Protein AF-A0A970DP93-F1 (afdb_monomer)

Solvent-accessible surface area (backbone atoms only — not comparable to full-atom values): 4627 Å² total; per-residue (Å²): 128,82,52,75,68,54,40,50,55,55,43,61,69,41,62,87,73,50,98,68,62,62,69,62,52,51,46,61,59,46,52,60,77,66,44,48,59,46,100,82,64,80,50,40,50,68,42,61,40,70,54,53,38,8,89,83,62,43,88,86,50,52,40,66,66,60,51,37,63,73,66,52,75,87,104

Mean predicted aligned error: 4.85 Å

pLDDT: mean 87.36, std 6.54, range [57.0, 95.94]

Secondary structure (DSSP, 8-state):
---HHHHHHHHHHHHTTS---HHHHHHHHHGGG-PEEPTTSS-EES-HHHHT--TTS-TT---HHHHHHHHTTT-

Foldseek 3Di:
DPPLVNLQVVLVVCPVPDPDDSVCSSCLSRQLVPFDADPVSPATVVGNCVSQVQVVSDNVRRDVVVVCVVPPPVD

Structure (mmCIF, N/CA/C/O backbone):
data_AF-A0A970DP93-F1
#
_entry.id   AF-A0A970DP93-F1
#
loop_
_atom_site.group_PDB
_atom_site.id
_atom_site.type_symbol
_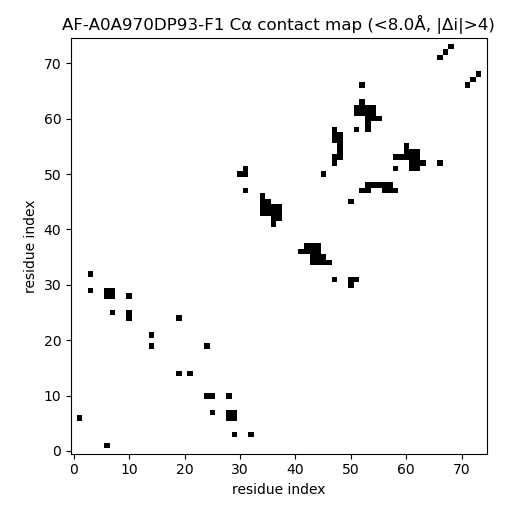atom_site.label_atom_id
_atom_site.label_alt_id
_atom_site.label_comp_id
_atom_site.label_asym_id
_atom_site.label_entity_id
_atom_site.label_seq_id
_atom_site.pdbx_PDB_ins_code
_atom_site.Cartn_x
_atom_site.Cartn_y
_atom_site.Cartn_z
_atom_site.occupancy
_atom_site.B_iso_or_equiv
_atom_site.auth_seq_id
_atom_site.auth_comp_id
_atom_site.auth_asym_id
_atom_site.auth_atom_id
_atom_site.pdbx_PDB_model_num
ATOM 1 N N . MET A 1 1 ? 8.428 -12.954 -3.922 1.00 57.00 1 MET A N 1
ATOM 2 C CA . MET A 1 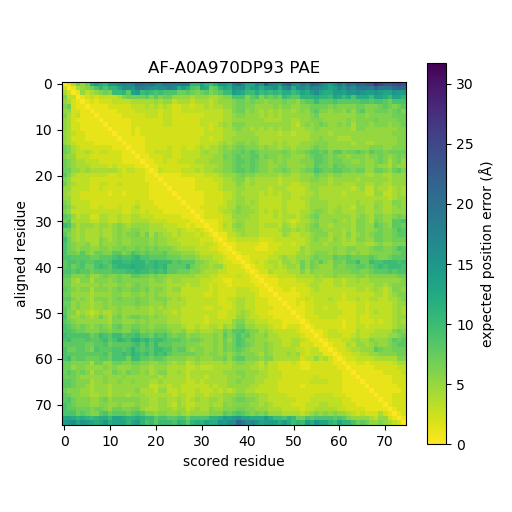1 ? 7.181 -12.236 -4.245 1.00 57.00 1 MET A CA 1
ATOM 3 C C . MET A 1 1 ? 6.078 -13.019 -3.571 1.00 57.00 1 MET A C 1
ATOM 5 O O . MET A 1 1 ? 6.010 -14.223 -3.808 1.00 57.00 1 MET A O 1
ATOM 9 N N . ALA A 1 2 ? 5.327 -12.414 -2.652 1.00 61.09 2 ALA A N 1
ATOM 10 C CA . ALA A 1 2 ? 4.106 -13.062 -2.196 1.00 61.09 2 ALA A CA 1
ATOM 11 C C . ALA A 1 2 ? 3.188 -13.199 -3.419 1.00 61.09 2 ALA A C 1
ATOM 13 O O . ALA A 1 2 ? 3.205 -12.358 -4.313 1.00 61.09 2 ALA A O 1
ATOM 14 N N . THR A 1 3 ? 2.475 -14.312 -3.536 1.00 74.69 3 THR A N 1
ATOM 15 C CA . THR A 1 3 ? 1.498 -14.438 -4.623 1.00 74.69 3 THR A CA 1
ATOM 16 C C . THR A 1 3 ? 0.329 -13.504 -4.331 1.00 74.69 3 THR A C 1
ATOM 18 O O . THR A 1 3 ? 0.012 -13.302 -3.160 1.00 74.69 3 THR A O 1
ATOM 21 N N . TRP A 1 4 ? -0.361 -12.986 -5.349 1.00 78.00 4 TRP A N 1
ATOM 22 C CA . TRP A 1 4 ? -1.550 -12.140 -5.145 1.00 78.00 4 TRP A CA 1
ATOM 23 C C . TRP A 1 4 ? -2.581 -12.795 -4.208 1.00 78.00 4 TRP A C 1
ATOM 25 O O . TRP A 1 4 ? -3.205 -12.138 -3.382 1.00 78.00 4 TRP A O 1
ATOM 35 N N . MET A 1 5 ? -2.682 -14.127 -4.250 1.00 84.50 5 MET A N 1
ATOM 36 C CA . MET A 1 5 ? -3.552 -14.899 -3.363 1.00 84.50 5 MET A CA 1
ATOM 37 C C . MET A 1 5 ? -3.165 -14.791 -1.878 1.00 84.50 5 MET A C 1
ATOM 39 O O . MET A 1 5 ? -4.023 -14.873 -1.005 1.00 84.50 5 MET A O 1
ATOM 43 N N . SER A 1 6 ? -1.881 -14.605 -1.570 1.00 88.38 6 SER A N 1
ATOM 44 C CA . SER A 1 6 ? -1.406 -14.391 -0.200 1.00 88.38 6 SER A CA 1
ATOM 45 C C . SER A 1 6 ? -1.907 -13.058 0.356 1.00 88.38 6 SER A C 1
ATOM 47 O O . SER A 1 6 ? -2.360 -13.026 1.496 1.00 88.38 6 SER A O 1
ATOM 49 N N . HIS A 1 7 ? -1.890 -11.996 -0.455 1.00 87.88 7 HIS A N 1
ATOM 50 C CA . HIS A 1 7 ? -2.411 -10.682 -0.069 1.00 87.88 7 HIS A CA 1
ATOM 51 C C . HIS A 1 7 ? -3.910 -10.742 0.234 1.00 87.88 7 HIS A C 1
ATOM 53 O O . HIS A 1 7 ? -4.335 -10.270 1.285 1.00 87.88 7 HIS A O 1
AT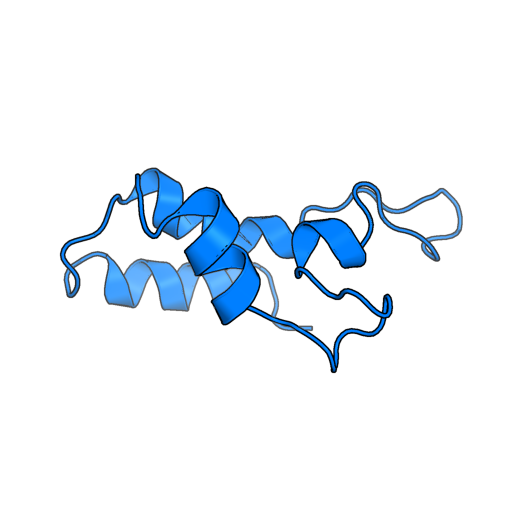OM 59 N N . PHE A 1 8 ? -4.695 -11.416 -0.614 1.00 88.81 8 PHE A N 1
ATOM 60 C CA . PHE A 1 8 ? -6.130 -11.580 -0.367 1.00 88.81 8 PHE A CA 1
ATOM 61 C C . PHE A 1 8 ? -6.436 -12.363 0.907 1.00 88.81 8 PHE A C 1
ATOM 63 O O . PHE A 1 8 ? -7.310 -11.953 1.656 1.00 88.81 8 PHE A O 1
ATOM 70 N N . ARG A 1 9 ? -5.705 -13.447 1.199 1.00 91.62 9 ARG A N 1
ATOM 71 C CA . ARG A 1 9 ? -5.921 -14.218 2.438 1.00 91.62 9 ARG A CA 1
ATOM 72 C C . ARG A 1 9 ? -5.646 -13.405 3.698 1.00 91.62 9 ARG A C 1
ATOM 74 O O . ARG A 1 9 ? -6.342 -13.573 4.692 1.00 91.62 9 ARG A O 1
ATOM 81 N N . VAL A 1 10 ? -4.613 -12.564 3.670 1.00 89.44 10 VAL A N 1
ATOM 82 C CA . VAL A 1 10 ? -4.301 -11.677 4.796 1.00 89.44 10 VAL A CA 1
ATOM 83 C C . VAL A 1 10 ? -5.377 -10.606 4.928 1.00 89.44 10 VAL A C 1
ATOM 85 O O . VAL A 1 10 ? -5.872 -10.403 6.030 1.00 89.44 10 VAL A O 1
ATOM 88 N N . ALA A 1 11 ? -5.771 -9.967 3.822 1.00 91.50 11 ALA A N 1
ATOM 89 C CA . ALA A 1 11 ? -6.818 -8.953 3.838 1.00 91.50 11 ALA A CA 1
ATOM 90 C C . ALA A 1 11 ? -8.141 -9.521 4.380 1.00 91.50 11 ALA A C 1
ATOM 92 O O . ALA A 1 11 ? -8.668 -8.981 5.345 1.00 91.50 11 ALA A O 1
ATOM 93 N N . ASP A 1 12 ? -8.600 -10.651 3.833 1.00 93.00 12 ASP A N 1
ATOM 94 C CA . ASP A 1 12 ? -9.824 -11.363 4.229 1.00 93.00 12 ASP A CA 1
ATOM 95 C C . ASP A 1 12 ? -9.859 -11.671 5.731 1.00 93.00 12 ASP A C 1
ATOM 97 O O . ASP A 1 12 ? -10.835 -11.370 6.409 1.00 93.00 12 ASP A O 1
ATOM 101 N N . TYR A 1 13 ? -8.745 -12.162 6.284 1.00 94.25 13 TYR A N 1
ATOM 102 C CA . TYR A 1 13 ? -8.633 -12.434 7.717 1.00 94.25 13 TYR A CA 1
ATOM 103 C C . TYR A 1 13 ? -8.817 -11.190 8.600 1.00 94.25 13 TYR A C 1
ATOM 105 O O . TYR A 1 13 ? -9.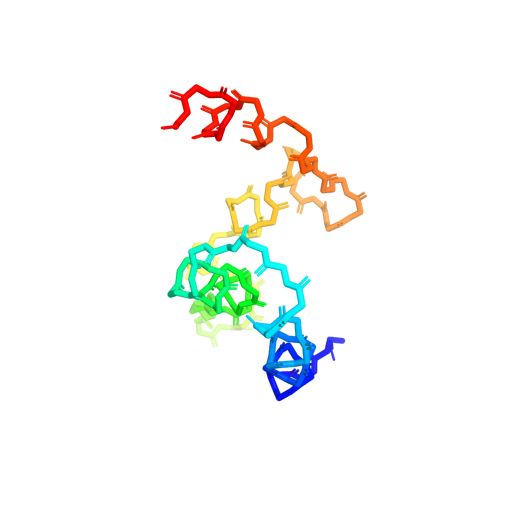201 -11.333 9.755 1.00 94.25 13 TYR A O 1
ATOM 113 N N . PHE A 1 14 ? -8.486 -9.991 8.119 1.00 95.12 14 PHE A N 1
ATOM 114 C CA . PHE A 1 14 ? -8.571 -8.764 8.917 1.00 95.12 14 PHE A CA 1
ATOM 115 C C . PHE A 1 14 ? -9.855 -7.960 8.690 1.00 95.12 14 PHE A C 1
ATOM 117 O O . PHE A 1 14 ? -10.126 -7.067 9.494 1.00 95.12 14 PHE A O 1
ATOM 124 N N . LEU A 1 15 ? -10.650 -8.279 7.661 1.00 93.69 15 LEU A N 1
ATOM 125 C CA . LEU A 1 15 ? -11.884 -7.553 7.333 1.00 93.69 15 LEU A CA 1
ATOM 126 C C . LEU A 1 15 ? -12.897 -7.532 8.480 1.00 93.69 15 LEU A C 1
ATOM 128 O O . LEU A 1 15 ? -13.563 -6.524 8.683 1.00 93.69 15 LEU A O 1
ATOM 132 N N . ASP A 1 16 ? -12.994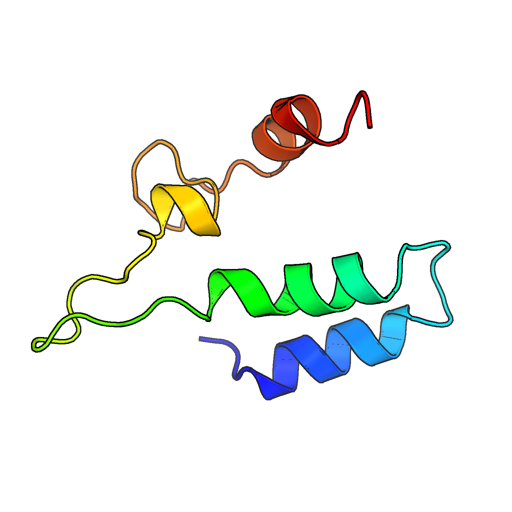 -8.614 9.251 1.00 92.38 16 ASP A N 1
ATOM 133 C CA . ASP A 1 16 ? -13.921 -8.727 10.381 1.00 92.38 16 ASP A CA 1
ATOM 134 C C . ASP A 1 16 ? -13.295 -8.341 11.734 1.00 92.38 16 ASP A C 1
ATOM 136 O O . ASP A 1 16 ? -13.966 -8.398 12.767 1.00 92.38 16 ASP A O 1
ATOM 140 N N . LYS A 1 17 ? -12.012 -7.950 11.753 1.00 95.94 17 LYS A N 1
ATOM 141 C CA . LYS A 1 17 ? -11.242 -7.702 12.990 1.00 95.94 17 LYS A CA 1
ATOM 142 C C . LYS A 1 17 ? -10.873 -6.249 13.212 1.00 95.94 17 LYS A C 1
ATOM 144 O O . LYS A 1 17 ? -10.507 -5.891 14.331 1.00 95.94 17 LYS A O 1
ATOM 149 N N . LEU A 1 18 ? -10.889 -5.445 12.158 1.00 94.06 18 LEU A N 1
ATOM 150 C CA . LEU A 1 18 ? -10.464 -4.055 12.18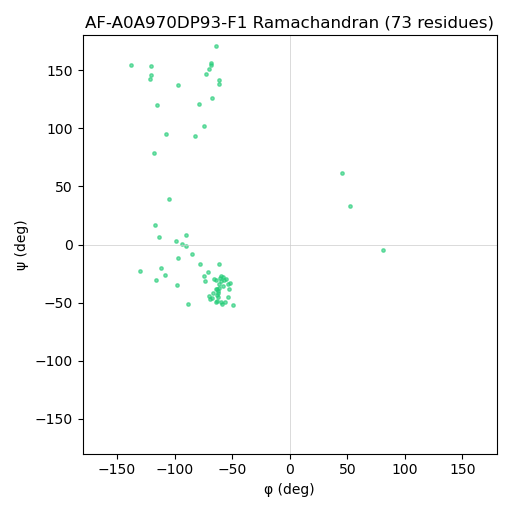8 1.00 94.06 18 LEU A CA 1
ATOM 151 C C . LEU A 1 18 ? -11.624 -3.158 11.759 1.00 94.06 18 LEU A C 1
ATOM 153 O O . LEU A 1 18 ? -12.418 -3.529 10.901 1.00 94.06 18 LEU A O 1
ATOM 157 N N . ASP A 1 19 ? -11.699 -1.966 12.344 1.00 93.50 19 ASP A N 1
ATOM 158 C CA . ASP A 1 19 ? -12.580 -0.909 11.852 1.00 93.50 19 ASP A CA 1
ATOM 159 C C . ASP A 1 19 ? -11.876 -0.202 10.689 1.00 93.50 19 ASP A C 1
ATOM 161 O O . ASP A 1 19 ? -10.998 0.640 10.889 1.00 93.50 19 ASP A O 1
ATOM 165 N N . ILE A 1 20 ? -12.160 -0.656 9.469 1.00 90.25 20 ILE A N 1
ATOM 166 C CA . ILE A 1 20 ? -11.467 -0.244 8.246 1.00 90.25 20 ILE A CA 1
ATOM 167 C C . ILE A 1 20 ? -12.446 -0.028 7.096 1.00 90.25 20 ILE A C 1
ATOM 169 O O . ILE A 1 20 ? -13.500 -0.654 7.001 1.00 90.25 20 ILE A O 1
ATOM 173 N N . LEU A 1 21 ? -12.041 0.819 6.154 1.00 91.31 21 LEU A N 1
ATOM 174 C CA . LEU A 1 21 ? -12.716 0.950 4.871 1.00 91.31 21 LEU A CA 1
ATOM 175 C C . LEU A 1 21 ? -12.378 -0.269 4.000 1.00 91.31 21 LEU A C 1
ATOM 177 O O . LEU A 1 21 ? -11.285 -0.362 3.444 1.00 91.31 21 LEU A O 1
ATOM 181 N N . GLU A 1 22 ? -13.311 -1.219 3.908 1.00 92.50 22 GLU A N 1
ATOM 182 C CA . GLU A 1 22 ? -13.121 -2.527 3.261 1.00 92.50 22 GLU A CA 1
ATOM 183 C C . GLU A 1 22 ? -12.504 -2.428 1.857 1.00 92.50 22 GLU A C 1
ATOM 185 O O . GLU A 1 22 ? -11.483 -3.054 1.568 1.00 92.50 22 GLU A O 1
ATOM 190 N N . LYS A 1 23 ? -13.090 -1.605 0.980 1.00 92.00 23 LYS A N 1
ATOM 191 C CA . LYS A 1 23 ? -12.649 -1.472 -0.416 1.00 92.00 23 LYS A CA 1
ATOM 192 C C . LYS A 1 23 ? -11.221 -0.928 -0.495 1.00 92.00 23 LYS A C 1
ATOM 194 O O . LYS A 1 23 ? -10.388 -1.481 -1.209 1.00 92.00 23 LYS A O 1
ATOM 199 N N . GLU A 1 24 ? -10.931 0.142 0.233 1.00 90.06 24 GLU A N 1
ATOM 200 C CA . GLU A 1 24 ? -9.621 0.785 0.303 1.00 90.06 24 GLU A CA 1
ATOM 201 C C . GLU A 1 24 ? -8.571 -0.169 0.885 1.00 90.06 24 GLU A C 1
ATOM 203 O O . GLU A 1 24 ? -7.457 -0.245 0.369 1.00 90.06 24 GLU A O 1
ATOM 208 N N . PHE A 1 25 ? -8.937 -0.955 1.899 1.00 90.00 25 PHE A N 1
ATOM 209 C CA . PHE A 1 25 ? -8.053 -1.935 2.517 1.00 90.00 25 PHE A CA 1
ATOM 210 C C . PHE A 1 25 ? -7.713 -3.094 1.574 1.00 90.00 25 PHE A C 1
ATOM 212 O O . PHE A 1 25 ? -6.540 -3.451 1.435 1.00 90.00 25 PHE A O 1
ATOM 219 N N . ILE A 1 26 ? -8.706 -3.660 0.879 1.00 90.50 26 ILE A N 1
ATOM 220 C CA . ILE A 1 26 ? -8.490 -4.739 -0.096 1.00 90.50 26 ILE A CA 1
ATOM 221 C C . ILE A 1 26 ? -7.632 -4.236 -1.260 1.00 90.50 26 ILE A C 1
ATOM 223 O O . ILE A 1 26 ? -6.630 -4.866 -1.599 1.00 90.50 26 ILE A O 1
ATOM 227 N N . VAL A 1 27 ? -7.991 -3.090 -1.852 1.00 88.50 27 VAL A N 1
ATOM 228 C CA . VAL A 1 27 ? -7.251 -2.507 -2.981 1.00 88.50 27 VAL A CA 1
ATOM 229 C C . VAL A 1 27 ? -5.829 -2.138 -2.561 1.00 88.50 27 VAL A C 1
ATOM 231 O O . VAL A 1 27 ? -4.886 -2.466 -3.275 1.00 88.50 27 VAL A O 1
ATOM 234 N N . GLY A 1 28 ? -5.645 -1.532 -1.386 1.00 86.50 28 GLY A N 1
ATOM 235 C CA . GLY A 1 28 ? -4.327 -1.177 -0.858 1.00 86.50 28 GLY A CA 1
ATOM 236 C C . GLY A 1 28 ? -3.413 -2.385 -0.639 1.00 86.50 28 GLY A C 1
ATOM 237 O O . GLY A 1 28 ? -2.211 -2.291 -0.878 1.00 86.50 28 GLY A O 1
ATOM 238 N N . ASN A 1 29 ? -3.970 -3.541 -0.265 1.00 86.56 29 ASN A N 1
ATOM 239 C CA . ASN A 1 29 ? -3.196 -4.772 -0.085 1.00 86.56 29 ASN A CA 1
ATOM 240 C C . ASN A 1 29 ? -2.686 -5.380 -1.402 1.00 86.56 29 ASN A C 1
ATOM 242 O O . ASN A 1 29 ? -1.700 -6.116 -1.363 1.00 86.56 29 ASN A O 1
ATOM 246 N N . ILE A 1 30 ? -3.323 -5.096 -2.544 1.00 86.12 30 ILE A N 1
ATOM 247 C CA . ILE A 1 30 ? -2.941 -5.666 -3.852 1.00 86.12 30 ILE A CA 1
ATOM 248 C C . ILE A 1 30 ? -2.285 -4.661 -4.800 1.00 86.12 30 ILE A C 1
ATOM 250 O O . ILE A 1 30 ? -1.488 -5.059 -5.647 1.00 86.12 30 ILE A O 1
ATOM 254 N N . ALA A 1 31 ? -2.586 -3.368 -4.655 1.00 84.06 31 ALA A N 1
ATOM 255 C CA . ALA A 1 31 ? -2.156 -2.317 -5.572 1.00 84.06 31 ALA A CA 1
ATOM 256 C C . ALA A 1 31 ? -0.638 -2.285 -5.842 1.00 84.06 31 ALA A C 1
ATOM 258 O O . ALA A 1 31 ? -0.266 -2.068 -7.000 1.00 84.06 31 ALA A O 1
ATOM 259 N N . PRO A 1 32 ? 0.253 -2.541 -4.858 1.00 80.75 32 PRO A N 1
ATOM 260 C CA . PRO A 1 32 ? 1.692 -2.553 -5.107 1.00 80.75 32 PRO A CA 1
ATOM 261 C C . PRO A 1 32 ? 2.145 -3.559 -6.173 1.00 80.75 32 PRO A C 1
ATOM 263 O O . PRO A 1 32 ? 3.131 -3.304 -6.869 1.00 80.75 32 PRO A O 1
ATOM 266 N N . ASP A 1 33 ? 1.404 -4.656 -6.340 1.00 81.44 33 ASP A N 1
ATOM 267 C CA . ASP A 1 33 ? 1.723 -5.744 -7.265 1.00 81.44 33 ASP A CA 1
ATOM 268 C C . ASP A 1 33 ? 0.949 -5.668 -8.597 1.00 81.44 33 ASP A C 1
ATOM 270 O O . ASP A 1 33 ? 1.114 -6.541 -9.449 1.00 81.44 33 ASP A O 1
ATOM 274 N N . CYS A 1 34 ? 0.138 -4.625 -8.817 1.00 83.19 34 CYS A N 1
ATOM 275 C CA . CYS A 1 34 ? -0.668 -4.441 -10.033 1.00 83.19 34 CYS A CA 1
ATOM 276 C C . CYS A 1 34 ? 0.032 -3.652 -11.158 1.00 83.19 34 CYS A C 1
ATOM 278 O O . CYS A 1 34 ? -0.620 -3.294 -12.137 1.00 83.19 34 CYS A O 1
ATOM 280 N N . GLY A 1 35 ? 1.327 -3.345 -11.034 1.00 86.94 35 GLY A N 1
ATOM 281 C CA . GLY A 1 35 ? 2.060 -2.608 -12.068 1.00 86.94 35 GLY A CA 1
ATOM 282 C C . GLY A 1 35 ? 2.105 -3.361 -13.404 1.00 86.94 35 GLY A C 1
ATOM 283 O O . GLY A 1 35 ? 2.351 -4.568 -13.436 1.00 86.94 35 GLY A O 1
ATOM 284 N N . GLU A 1 36 ? 1.911 -2.647 -14.511 1.00 89.94 36 GLU A N 1
ATOM 285 C CA . GLU A 1 36 ? 2.043 -3.194 -15.862 1.00 89.94 36 GLU A CA 1
ATOM 286 C C . GLU A 1 36 ? 3.530 -3.280 -16.238 1.00 89.94 36 GLU A C 1
ATOM 288 O O . GLU A 1 36 ? 4.216 -2.255 -16.207 1.00 89.94 36 GLU A O 1
ATOM 293 N N . PRO A 1 37 ? 4.067 -4.471 -16.555 1.00 90.44 37 PRO A N 1
ATOM 294 C CA . PRO A 1 37 ? 5.452 -4.592 -16.977 1.00 90.44 37 PRO A CA 1
ATOM 295 C C . PRO A 1 37 ? 5.648 -4.049 -18.398 1.00 90.44 37 PRO A C 1
ATOM 297 O O . PRO A 1 37 ? 4.790 -4.234 -19.261 1.00 90.44 37 PRO A O 1
ATOM 300 N N . ASP A 1 38 ? 6.812 -3.464 -18.670 1.00 92.38 38 ASP A N 1
ATOM 301 C CA . ASP A 1 38 ? 7.241 -3.170 -20.038 1.00 92.38 38 ASP A CA 1
ATOM 302 C C . ASP A 1 38 ? 7.445 -4.462 -20.859 1.00 92.38 38 ASP A C 1
ATOM 304 O O . ASP A 1 38 ? 7.458 -5.578 -20.329 1.00 92.38 38 ASP A O 1
ATOM 308 N N . GLU A 1 39 ? 7.647 -4.331 -22.175 1.00 93.56 39 GLU A N 1
ATOM 309 C CA . GLU A 1 39 ? 7.827 -5.480 -23.082 1.00 93.56 39 GLU A CA 1
ATOM 310 C C . GLU A 1 39 ? 8.941 -6.436 -22.618 1.00 93.56 39 GLU A C 1
ATOM 312 O O . GLU A 1 39 ? 8.846 -7.656 -22.772 1.00 93.56 39 GLU A O 1
ATOM 317 N N . MET A 1 40 ? 9.990 -5.876 -22.008 1.00 92.00 40 MET A N 1
ATOM 318 C CA . MET A 1 40 ? 11.161 -6.601 -21.518 1.00 92.00 40 MET A CA 1
ATOM 319 C C . MET A 1 40 ? 11.020 -7.068 -20.061 1.00 92.00 40 MET A C 1
ATOM 321 O O . MET A 1 40 ? 11.938 -7.713 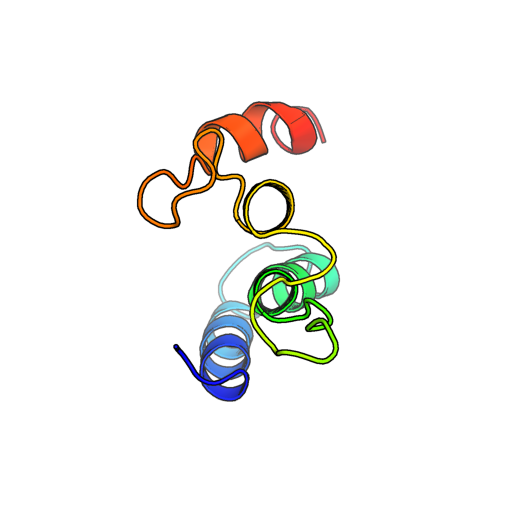-19.549 1.00 92.00 40 MET A O 1
ATOM 325 N N . ARG A 1 41 ? 9.897 -6.763 -19.393 1.00 83.00 41 ARG A N 1
ATOM 326 C CA . ARG A 1 41 ? 9.604 -7.056 -17.978 1.00 83.00 41 ARG A CA 1
ATOM 327 C C . ARG A 1 41 ? 10.683 -6.582 -16.995 1.00 83.00 41 ARG A C 1
ATOM 329 O O . ARG A 1 41 ? 10.940 -7.235 -15.982 1.00 83.00 41 ARG A O 1
ATOM 336 N N . ARG A 1 42 ? 11.344 -5.469 -17.301 1.00 85.00 42 ARG A N 1
ATOM 337 C CA . ARG A 1 42 ? 12.365 -4.820 -16.470 1.00 85.00 42 ARG A CA 1
ATOM 338 C C . ARG A 1 42 ? 11.802 -3.674 -15.646 1.00 85.00 42 ARG A C 1
ATOM 340 O O . ARG A 1 42 ? 12.245 -3.474 -14.516 1.00 85.00 42 ARG A O 1
ATOM 347 N N . GLU A 1 43 ? 10.842 -2.949 -16.195 1.00 88.06 43 GLU A N 1
ATOM 348 C CA . GLU A 1 43 ? 10.215 -1.805 -15.545 1.00 88.06 43 GLU A CA 1
ATOM 349 C C . GLU A 1 43 ? 8.716 -2.040 -15.401 1.00 88.06 43 GLU A C 1
ATOM 351 O O . GLU A 1 43 ? 8.118 -2.798 -16.160 1.00 88.06 43 GLU A O 1
ATOM 356 N N . PHE A 1 44 ? 8.119 -1.406 -14.394 1.00 88.75 44 PHE A N 1
ATOM 357 C CA . PHE A 1 44 ? 6.687 -1.483 -14.126 1.00 88.75 44 PHE A CA 1
ATOM 358 C C . PHE A 1 44 ? 6.086 -0.085 -14.177 1.00 88.75 44 PHE A C 1
ATOM 360 O O . PHE A 1 44 ? 6.698 0.873 -13.697 1.00 88.75 44 PHE A O 1
ATOM 367 N N . ASN A 1 45 ? 4.877 0.021 -14.718 1.00 89.56 45 ASN A N 1
ATOM 368 C CA . ASN A 1 45 ? 4.084 1.235 -14.731 1.00 89.56 45 ASN A CA 1
ATOM 369 C C . ASN A 1 45 ? 2.800 1.041 -13.898 1.00 89.56 45 ASN A C 1
ATOM 371 O O . ASN A 1 45 ? 1.995 0.173 -14.234 1.00 89.56 45 ASN A O 1
ATOM 375 N N . PRO A 1 46 ? 2.567 1.828 -12.834 1.00 88.81 46 PRO A N 1
ATOM 376 C CA . PRO A 1 46 ? 3.466 2.833 -12.267 1.00 88.81 46 PRO A CA 1
ATOM 377 C C . PRO A 1 46 ? 4.715 2.219 -11.598 1.00 88.81 46 PRO A C 1
ATOM 379 O O . PRO A 1 46 ? 4.689 1.071 -11.148 1.00 88.81 46 PRO A O 1
ATOM 382 N N . PRO A 1 47 ? 5.826 2.976 -11.507 1.00 88.31 47 PRO A N 1
ATOM 383 C CA . PRO A 1 47 ? 7.083 2.473 -10.959 1.00 88.31 47 PRO A CA 1
ATOM 384 C C . PRO A 1 47 ? 6.994 2.205 -9.454 1.00 88.31 47 PRO A C 1
ATOM 386 O O . PRO A 1 47 ? 6.240 2.859 -8.733 1.00 88.31 47 PRO A O 1
ATOM 389 N N . SER A 1 48 ? 7.856 1.313 -8.950 1.00 82.88 48 SER A N 1
ATOM 390 C CA . SER A 1 48 ? 7.900 0.942 -7.523 1.00 82.88 48 SER A CA 1
ATOM 391 C C . SER A 1 48 ? 8.073 2.133 -6.574 1.00 82.88 48 SER A C 1
ATOM 393 O O . SER A 1 48 ? 7.528 2.104 -5.477 1.00 82.88 48 SER A O 1
ATOM 395 N N . LYS A 1 49 ? 8.750 3.208 -7.008 1.00 87.88 49 LYS A N 1
ATOM 396 C CA . LYS A 1 49 ? 8.865 4.459 -6.234 1.00 87.88 49 LYS A CA 1
ATOM 397 C C . LYS A 1 49 ? 7.514 5.078 -5.870 1.00 87.88 49 LYS A C 1
ATOM 399 O O . LYS A 1 49 ? 7.406 5.716 -4.834 1.00 87.88 49 LYS A O 1
ATOM 404 N N . VAL A 1 50 ? 6.503 4.883 -6.719 1.00 87.12 50 VAL A N 1
ATOM 405 C CA . VAL A 1 50 ? 5.132 5.356 -6.500 1.00 87.12 50 VAL A CA 1
ATOM 406 C C . VAL A 1 50 ? 4.347 4.304 -5.725 1.00 87.12 50 VAL A C 1
ATOM 408 O O . VAL A 1 50 ? 3.764 4.618 -4.697 1.00 87.12 50 VAL A O 1
ATOM 411 N N . THR A 1 51 ? 4.358 3.047 -6.181 1.00 85.69 51 THR A N 1
ATOM 412 C CA . THR A 1 51 ? 3.474 2.011 -5.619 1.00 85.69 51 THR A CA 1
ATOM 413 C C . THR A 1 51 ? 3.888 1.495 -4.247 1.00 85.69 51 THR A C 1
ATOM 415 O O . THR A 1 51 ? 3.041 1.035 -3.492 1.00 85.69 51 THR A O 1
ATOM 418 N N . HIS A 1 52 ? 5.178 1.554 -3.921 1.00 85.94 52 HIS A N 1
ATOM 419 C CA . HIS A 1 52 ? 5.727 1.122 -2.635 1.00 85.94 52 HIS A CA 1
ATOM 420 C C . HIS A 1 52 ? 6.284 2.296 -1.821 1.00 85.94 52 HIS A C 1
ATOM 422 O O . HIS A 1 52 ? 6.924 2.064 -0.803 1.00 85.94 52 HIS A O 1
ATOM 428 N N . TRP A 1 53 ? 6.091 3.536 -2.290 1.00 90.06 53 TRP A N 1
ATOM 429 C CA . TRP A 1 53 ? 6.653 4.746 -1.688 1.00 90.06 53 TRP A CA 1
ATOM 430 C C . TRP A 1 53 ? 8.135 4.578 -1.315 1.00 90.06 53 TRP A C 1
ATOM 432 O O . TRP A 1 53 ? 8.511 4.607 -0.144 1.00 90.06 53 TRP A O 1
ATOM 442 N N . THR A 1 54 ? 8.972 4.326 -2.327 1.00 90.50 54 THR A N 1
ATOM 443 C CA . THR A 1 54 ? 10.419 4.118 -2.162 1.00 90.50 54 THR A CA 1
ATOM 444 C C . THR A 1 54 ? 11.190 5.328 -2.697 1.00 90.50 54 THR A C 1
ATOM 446 O O . THR A 1 54 ? 11.465 5.397 -3.900 1.00 90.50 54 THR A O 1
ATOM 449 N N . PRO A 1 55 ? 11.568 6.311 -1.853 1.00 84.38 55 PRO A N 1
ATOM 450 C CA . PRO A 1 55 ? 12.158 7.573 -2.315 1.00 84.38 55 PRO A CA 1
ATOM 451 C C . PRO A 1 55 ? 13.465 7.386 -3.098 1.00 84.38 55 PRO A C 1
ATOM 453 O O . PRO A 1 55 ? 13.757 8.138 -4.025 1.00 84.38 55 PRO A O 1
ATOM 456 N N . SER A 1 56 ? 14.236 6.353 -2.756 1.00 84.75 56 SER A N 1
ATOM 457 C CA . SER A 1 56 ? 15.489 5.983 -3.424 1.00 84.75 56 SER A CA 1
ATOM 458 C C . SER A 1 56 ? 15.296 5.093 -4.663 1.00 84.75 56 SER A C 1
ATOM 460 O O . SER A 1 56 ? 16.263 4.800 -5.364 1.00 84.75 56 SER A O 1
ATOM 462 N N . GLY A 1 57 ? 14.073 4.609 -4.910 1.00 81.19 57 GLY A N 1
ATOM 463 C CA . GLY A 1 57 ? 13.752 3.615 -5.935 1.00 81.19 57 GLY A CA 1
ATOM 464 C C . GLY A 1 57 ? 14.037 2.158 -5.545 1.00 81.19 57 GLY A C 1
ATOM 465 O O . GLY A 1 57 ? 13.678 1.254 -6.299 1.00 81.19 57 GLY A O 1
ATOM 466 N N . TYR A 1 58 ? 14.626 1.891 -4.373 1.00 83.06 58 TYR A N 1
ATOM 467 C CA . TYR A 1 58 ? 14.899 0.529 -3.901 1.00 83.06 58 TYR A CA 1
ATOM 468 C C . TYR A 1 58 ? 13.820 0.028 -2.936 1.00 83.06 58 TYR A C 1
ATOM 470 O O . TYR A 1 58 ? 13.433 0.722 -2.004 1.00 83.06 58 TYR A O 1
ATOM 478 N N . LYS A 1 59 ? 13.395 -1.236 -3.086 1.00 78.25 59 LYS A N 1
ATOM 479 C CA . LYS A 1 59 ? 12.346 -1.855 -2.245 1.00 78.25 59 LYS A CA 1
ATOM 480 C C . LYS A 1 59 ? 12.666 -1.946 -0.746 1.00 78.25 59 LYS A C 1
ATOM 482 O O . LYS A 1 59 ? 11.762 -2.186 0.039 1.00 78.25 59 LYS A O 1
ATOM 487 N N . ARG A 1 60 ? 13.929 -1.805 -0.343 1.00 84.81 60 ARG A N 1
ATOM 488 C CA . ARG A 1 60 ? 14.321 -1.788 1.079 1.00 84.81 60 ARG A CA 1
ATOM 489 C C . ARG A 1 60 ? 14.033 -0.450 1.767 1.00 84.81 60 ARG A C 1
ATOM 491 O O . ARG A 1 60 ? 13.995 -0.411 2.987 1.00 84.81 60 ARG A O 1
ATOM 498 N N . ASP A 1 61 ? 13.818 0.604 0.985 1.00 88.62 61 ASP A N 1
ATOM 499 C CA . ASP A 1 61 ? 13.655 1.973 1.470 1.00 88.62 61 ASP A CA 1
ATOM 500 C C . ASP A 1 61 ? 12.175 2.390 1.400 1.00 88.62 61 ASP A C 1
ATOM 502 O O . ASP A 1 61 ? 11.854 3.498 0.980 1.00 88.62 61 ASP A O 1
ATOM 506 N N . ILE A 1 62 ? 11.264 1.465 1.725 1.00 91.31 62 ILE A N 1
ATOM 507 C CA . ILE A 1 62 ? 9.826 1.752 1.827 1.00 91.31 62 ILE A CA 1
ATOM 508 C C . ILE A 1 62 ? 9.610 2.687 3.015 1.00 91.31 62 ILE A C 1
ATOM 510 O O . ILE A 1 62 ? 10.012 2.360 4.131 1.00 91.31 62 ILE A O 1
ATOM 514 N N . ASP A 1 63 ? 8.944 3.815 2.779 1.00 91.75 63 ASP A N 1
ATOM 515 C CA . ASP A 1 63 ? 8.631 4.803 3.813 1.00 91.75 63 ASP A CA 1
ATOM 516 C C . ASP A 1 63 ? 7.110 4.952 3.979 1.00 91.75 63 ASP A C 1
ATOM 518 O O . ASP A 1 63 ? 6.468 5.870 3.462 1.00 91.75 63 ASP A O 1
ATOM 522 N N . SER A 1 64 ? 6.514 3.994 4.692 1.00 89.06 64 SER A N 1
ATOM 523 C CA . SER A 1 64 ? 5.070 3.968 4.956 1.00 89.06 64 SER A CA 1
ATOM 524 C C . SER A 1 64 ? 4.600 5.127 5.839 1.00 89.06 64 SER A C 1
ATOM 526 O O . SER A 1 64 ? 3.461 5.571 5.711 1.00 89.06 64 SER A O 1
ATOM 528 N N . GLU A 1 65 ? 5.465 5.630 6.721 1.00 92.06 65 GLU A N 1
ATOM 529 C CA . GLU A 1 65 ? 5.159 6.741 7.626 1.00 92.06 65 GLU A CA 1
ATOM 530 C C . GLU A 1 65 ? 5.023 8.057 6.849 1.00 92.06 65 GLU A C 1
ATOM 532 O O . GLU A 1 65 ? 4.073 8.813 7.059 1.00 92.06 65 GLU A O 1
ATOM 537 N N . ALA A 1 66 ? 5.936 8.326 5.909 1.00 90.81 66 ALA A N 1
ATOM 538 C CA . ALA A 1 66 ? 5.838 9.496 5.043 1.00 90.81 66 ALA A CA 1
ATOM 539 C C . ALA A 1 66 ? 4.598 9.444 4.143 1.00 90.81 66 ALA A C 1
ATOM 541 O O . ALA A 1 66 ? 3.948 10.475 3.950 1.00 90.81 66 ALA A O 1
ATOM 542 N N . PHE A 1 67 ? 4.239 8.263 3.624 1.00 89.75 67 PHE A N 1
ATOM 543 C CA . PHE A 1 67 ? 2.990 8.081 2.884 1.00 89.75 67 PHE A CA 1
ATOM 544 C C . PHE A 1 67 ? 1.773 8.414 3.758 1.00 89.75 67 PHE A C 1
ATOM 546 O O . PHE A 1 67 ? 0.933 9.220 3.357 1.00 89.75 67 PHE A O 1
ATOM 553 N N . TYR A 1 68 ? 1.710 7.852 4.971 1.00 90.25 68 TYR A N 1
ATOM 554 C CA . TYR A 1 68 ? 0.624 8.112 5.917 1.00 90.25 68 TYR A CA 1
ATOM 555 C C . TYR A 1 68 ? 0.482 9.609 6.215 1.00 90.25 68 TYR A C 1
ATOM 557 O O . TYR A 1 68 ? -0.601 10.165 6.059 1.00 90.25 68 TYR A O 1
ATOM 565 N N . LYS A 1 69 ? 1.579 10.297 6.544 1.00 93.62 69 LYS A N 1
ATOM 566 C CA . LYS A 1 69 ? 1.561 11.746 6.811 1.00 93.62 69 LYS A CA 1
ATOM 567 C C . LYS A 1 69 ? 1.121 12.574 5.608 1.00 93.62 69 LYS A C 1
ATOM 569 O O . LYS A 1 69 ? 0.414 13.564 5.756 1.00 93.62 69 LYS A O 1
ATOM 574 N N . SER A 1 70 ? 1.529 12.166 4.408 1.00 91.44 70 SER A N 1
ATOM 575 C CA . SER A 1 70 ? 1.237 12.913 3.182 1.00 91.44 70 SER A CA 1
ATOM 576 C C . SER A 1 70 ? -0.221 12.793 2.733 1.00 91.44 70 SER A C 1
ATOM 578 O O . SER A 1 70 ? -0.732 13.734 2.129 1.00 91.44 70 SER A O 1
ATOM 580 N N . TYR A 1 71 ? -0.882 11.659 2.998 1.00 87.25 71 TYR A N 1
ATOM 581 C CA . TYR A 1 71 ? -2.197 11.360 2.408 1.00 87.25 71 TYR A CA 1
ATOM 582 C C . TYR A 1 71 ? -3.288 10.926 3.381 1.00 87.25 71 TYR A C 1
ATOM 584 O O . TYR A 1 71 ? -4.454 11.034 3.020 1.00 87.25 71 TYR A O 1
ATOM 592 N N . LEU A 1 72 ? -2.941 10.410 4.561 1.00 86.69 72 LEU A N 1
ATOM 593 C CA . LEU A 1 72 ? -3.889 9.757 5.471 1.00 86.69 72 LEU A CA 1
ATOM 594 C C . LEU A 1 72 ? -4.050 10.483 6.810 1.00 86.69 72 LEU A C 1
ATOM 596 O O . LEU A 1 72 ? -5.133 10.454 7.371 1.00 86.69 72 LEU A O 1
ATOM 600 N N . GLU A 1 73 ? -3.016 11.162 7.315 1.00 90.75 73 GLU A N 1
ATOM 601 C CA . GLU A 1 73 ? -3.062 11.848 8.621 1.00 90.75 73 GLU A CA 1
ATOM 602 C C . GLU A 1 73 ? -4.159 12.926 8.706 1.00 90.75 73 GLU A 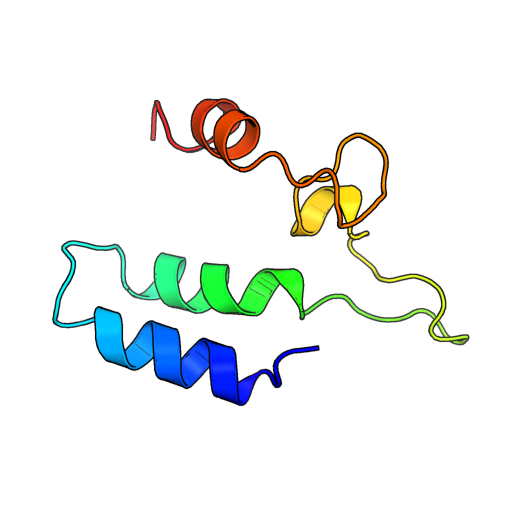C 1
ATOM 604 O O . GLU A 1 73 ? -4.674 13.199 9.787 1.00 90.75 73 GLU A O 1
ATOM 609 N N . ASN A 1 74 ? -4.531 13.514 7.566 1.00 84.38 74 ASN A N 1
ATOM 610 C CA . ASN A 1 74 ? -5.550 14.563 7.467 1.00 84.38 74 ASN A CA 1
ATOM 611 C C . ASN A 1 74 ? -6.767 14.144 6.619 1.00 84.38 74 ASN A C 1
ATOM 613 O O . ASN A 1 74 ? -7.490 15.017 6.135 1.00 84.38 74 ASN A O 1
ATOM 617 N N . TYR A 1 75 ? -6.933 12.841 6.375 1.00 72.50 75 TYR A N 1
ATOM 618 C CA . TYR A 1 75 ? -8.043 12.270 5.606 1.00 72.50 75 TYR A CA 1
ATOM 619 C C . TYR A 1 75 ? -9.209 11.911 6.529 1.00 72.50 75 TYR A C 1
ATOM 621 O O . TYR A 1 75 ? -10.364 12.219 6.158 1.00 72.50 75 TYR A O 1
#

Sequence (75 aa):
MATWMSHFRVADYFLDKLDILEKEFIVGNIAPDCGEPDEMRREFNPPSKVTHWTPSGYKRDIDSEAFYKSYLENY

Radius of gyration: 13.85 Å; Cα contacts (8 Å, |Δi|>4): 62; chains: 1; bounding box: 29×30×36 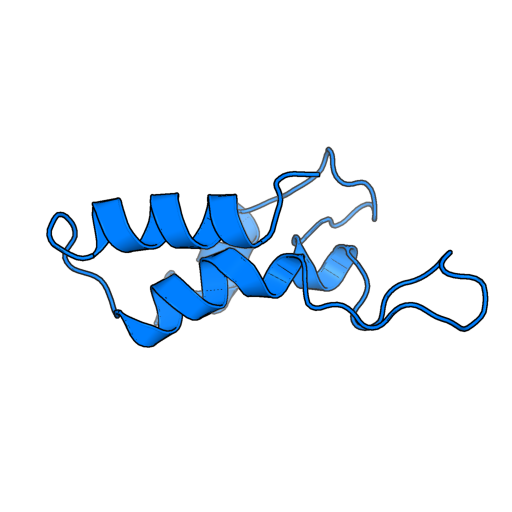Å